Protein AF-A0A1H3INR1-F1 (afdb_monomer)

Organism: NCBI:txid595670

Secondary structure (DSSP, 8-state):
---S--TTTTEEEPTTSS-EEES-TT--EEEEEE-SS-HHHHHHTS--HHHHHIIIIIIITTT---EEEEEE---TT--HHHHHHHHHHHHHHHHHHHHHHHHHHHHTPPP------

Mean predicted aligned error: 7.98 Å

Foldseek 3Di:
DDDCQDCVRQWDDDPPDPDIGAPCAPAEEEAEDEALAPPVCCCPVVVVVVVCCCVPVPQVSNHHPHYHYHYHDNPVPDDPVSVVVVVVVVVVVVVVVVVVVVVSCVVPPPDPPPPDD

InterPro domains:
  IPR003680 Flavodoxin-like fold [PF02525] (8-89)
  IPR029039 Flavoprotein-like superfamily [G3DSA:3.40.50.360] (3-104)
  IPR029039 Flavoprotein-like superfamily [SSF52218] (5-97)

Radius of gyration: 18.92 Å; Cα contacts (8 Å, |Δi|>4): 122; chains: 1; bounding box: 36×54×53 Å

Structure (mmCIF, N/CA/C/O backbone):
data_AF-A0A1H3INR1-F1
#
_entry.id   AF-A0A1H3INR1-F1
#
loop_
_atom_site.group_PDB
_atom_site.id
_atom_site.type_symbol
_atom_site.label_atom_id
_atom_site.label_alt_id
_atom_site.label_comp_id
_atom_site.label_asym_id
_atom_site.label_entity_id
_atom_site.label_seq_id
_atom_site.pdbx_PDB_ins_code
_atom_site.Cartn_x
_atom_site.Cartn_y
_atom_site.Cartn_z
_atom_site.occupancy
_atom_site.B_iso_or_equiv
_atom_site.auth_seq_id
_atom_site.auth_comp_id
_atom_site.auth_asym_id
_atom_site.auth_atom_id
_atom_site.pdbx_PDB_model_num
ATOM 1 N N . MET A 1 1 ? 15.022 -18.581 -0.416 1.00 33.94 1 MET A N 1
ATOM 2 C CA . MET A 1 1 ? 14.463 -17.220 -0.255 1.00 33.94 1 MET A CA 1
ATOM 3 C C . MET A 1 1 ? 14.199 -16.669 -1.652 1.00 33.94 1 MET A C 1
ATOM 5 O O . MET A 1 1 ? 15.157 -16.495 -2.387 1.00 33.94 1 MET A O 1
ATOM 9 N N . ILE A 1 2 ? 12.940 -16.499 -2.071 1.00 37.97 2 ILE A N 1
ATOM 10 C CA . ILE A 1 2 ? 12.613 -15.995 -3.419 1.00 37.97 2 ILE A CA 1
ATOM 11 C C . ILE A 1 2 ? 12.225 -14.521 -3.284 1.00 37.97 2 ILE A C 1
ATOM 13 O O . ILE A 1 2 ? 11.157 -14.206 -2.764 1.00 37.97 2 ILE A O 1
ATOM 17 N N . ALA A 1 3 ? 13.107 -13.617 -3.711 1.00 49.59 3 ALA A N 1
ATOM 18 C CA . ALA A 1 3 ? 12.812 -12.190 -3.788 1.00 49.59 3 ALA A CA 1
ATOM 19 C C . ALA A 1 3 ? 12.046 -11.905 -5.089 1.00 49.59 3 ALA A C 1
ATOM 21 O O . ALA A 1 3 ? 12.566 -12.095 -6.183 1.00 49.59 3 ALA A O 1
ATOM 22 N N . TYR A 1 4 ? 10.791 -11.470 -4.976 1.00 64.50 4 TYR A N 1
ATOM 23 C CA . TYR A 1 4 ? 9.886 -11.310 -6.123 1.00 64.50 4 TYR A CA 1
ATOM 24 C C . TYR A 1 4 ? 10.234 -10.101 -7.023 1.00 64.50 4 TYR A C 1
ATOM 26 O O . TYR A 1 4 ? 9.872 -10.087 -8.197 1.00 64.50 4 TYR A O 1
ATOM 34 N N . PHE A 1 5 ? 10.972 -9.112 -6.501 1.00 69.25 5 PHE A N 1
ATOM 35 C CA . PHE A 1 5 ? 11.318 -7.850 -7.175 1.00 69.25 5 PHE A CA 1
ATOM 36 C C . PHE A 1 5 ? 12.760 -7.818 -7.707 1.00 69.25 5 PHE A C 1
ATOM 38 O O . PHE A 1 5 ? 13.539 -6.942 -7.338 1.00 69.25 5 PHE A O 1
ATOM 45 N N . LEU A 1 6 ? 13.136 -8.776 -8.555 1.00 78.81 6 LEU A N 1
ATOM 46 C CA . LEU A 1 6 ? 14.461 -8.797 -9.183 1.00 78.81 6 LEU A CA 1
ATOM 47 C C . LEU A 1 6 ? 14.429 -8.174 -10.598 1.00 78.81 6 LEU A C 1
ATOM 49 O O . LEU A 1 6 ? 13.396 -8.272 -11.269 1.00 78.81 6 LEU A O 1
ATOM 53 N N . PRO A 1 7 ? 15.547 -7.592 -11.091 1.00 66.62 7 PRO A N 1
ATOM 54 C CA . PRO A 1 7 ? 15.669 -6.962 -12.422 1.00 66.62 7 PRO A CA 1
ATOM 55 C C . PRO A 1 7 ? 15.545 -7.904 -13.633 1.00 66.62 7 PRO A C 1
ATOM 57 O O . PRO A 1 7 ? 15.828 -7.511 -14.760 1.00 66.62 7 PRO A O 1
ATOM 60 N N . SER A 1 8 ? 15.183 -9.165 -13.416 1.00 68.94 8 SER A N 1
ATOM 61 C CA . SER A 1 8 ? 14.862 -10.131 -14.471 1.00 68.94 8 SER A CA 1
ATOM 62 C C . SER A 1 8 ? 13.448 -10.695 -14.333 1.00 68.94 8 SER A C 1
ATOM 64 O O . SER A 1 8 ? 12.862 -11.140 -15.316 1.00 68.94 8 SER A O 1
ATOM 66 N N . THR A 1 9 ? 12.870 -10.661 -13.127 1.00 77.25 9 THR A N 1
ATOM 67 C CA . THR A 1 9 ? 11.544 -11.224 -12.836 1.00 77.25 9 THR A CA 1
ATOM 68 C C . THR A 1 9 ? 10.454 -10.161 -12.787 1.00 77.25 9 THR A C 1
ATOM 70 O O . THR A 1 9 ? 9.323 -10.425 -13.188 1.00 77.25 9 THR A O 1
ATOM 73 N N . ALA A 1 10 ? 10.764 -8.962 -12.288 1.00 77.69 10 ALA A N 1
ATOM 74 C CA . ALA A 1 10 ? 9.778 -7.911 -12.043 1.00 77.69 10 ALA A CA 1
ATOM 75 C C . ALA A 1 10 ? 9.852 -6.762 -13.050 1.00 77.69 10 ALA A C 1
ATOM 77 O O . ALA A 1 10 ? 8.819 -6.192 -13.405 1.00 77.69 10 ALA A O 1
ATOM 78 N N . PHE A 1 11 ? 11.043 -6.441 -13.544 1.00 80.56 11 PHE A N 1
ATOM 79 C CA . PHE A 1 11 ? 11.263 -5.439 -14.584 1.00 80.56 11 PHE A CA 1
ATOM 80 C C . PHE A 1 11 ? 12.555 -5.745 -15.341 1.00 80.56 11 PHE A C 1
ATOM 82 O O . PHE A 1 11 ? 13.388 -6.447 -14.798 1.00 80.56 11 PHE A O 1
ATOM 89 N N . SER A 1 12 ? 12.728 -5.208 -16.543 1.00 83.62 12 SER A N 1
ATOM 90 C CA . SER A 1 12 ? 13.976 -5.202 -17.320 1.00 83.62 12 SER A CA 1
ATOM 91 C C . SER A 1 12 ? 14.175 -3.834 -17.976 1.00 83.62 12 SER A C 1
ATOM 93 O O . SER A 1 12 ? 13.268 -2.998 -17.969 1.00 83.62 12 SER A O 1
ATOM 95 N N . TYR A 1 13 ? 15.354 -3.586 -18.541 1.00 82.62 13 TYR A N 1
ATOM 96 C CA . TYR A 1 13 ? 15.621 -2.398 -19.353 1.00 82.62 13 TYR A CA 1
ATOM 97 C C . TYR A 1 13 ? 15.511 -2.747 -20.837 1.00 82.62 13 TYR A C 1
ATOM 99 O O . TYR A 1 13 ? 15.868 -3.852 -21.243 1.00 82.62 13 TYR A O 1
ATOM 107 N N . TYR A 1 14 ? 14.992 -1.823 -21.646 1.00 79.31 14 TYR A N 1
ATOM 108 C CA . TYR A 1 14 ? 15.042 -1.983 -23.100 1.00 79.31 14 TYR A CA 1
ATOM 109 C C . TYR A 1 14 ? 16.490 -1.834 -23.586 1.00 79.31 14 TYR A C 1
ATOM 111 O O . TYR A 1 14 ? 17.216 -0.964 -23.106 1.00 79.31 14 TYR A O 1
ATOM 119 N N . GLU A 1 15 ? 16.904 -2.656 -24.553 1.00 76.88 15 GLU A N 1
ATOM 120 C CA . GLU A 1 15 ? 18.233 -2.529 -25.158 1.00 76.88 15 GLU A CA 1
ATOM 121 C C . GLU A 1 15 ? 18.426 -1.115 -25.725 1.00 76.88 15 GLU A C 1
ATOM 123 O O . GLU A 1 15 ? 17.539 -0.566 -26.384 1.00 76.88 15 GLU A O 1
ATOM 128 N N . ASN A 1 16 ? 19.578 -0.510 -25.422 1.00 74.81 16 ASN A N 1
ATOM 129 C CA . ASN A 1 16 ? 19.956 0.843 -25.844 1.00 74.81 16 ASN A CA 1
ATOM 130 C C . ASN A 1 16 ? 18.993 1.962 -25.400 1.00 74.81 16 ASN A C 1
ATOM 132 O O . ASN A 1 16 ? 18.917 3.013 -26.038 1.00 74.81 16 ASN A O 1
ATOM 136 N N . SER A 1 17 ? 18.249 1.775 -24.304 1.00 73.75 17 SER A N 1
ATOM 137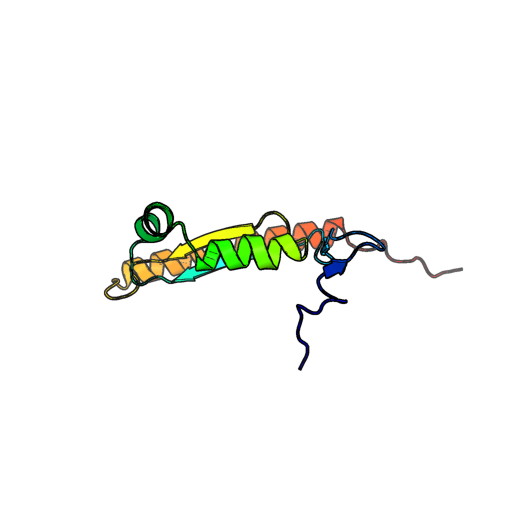 C CA . SER A 1 17 ? 17.353 2.808 -23.785 1.00 73.75 17 SER A CA 1
ATOM 138 C C . SER A 1 17 ? 17.231 2.780 -22.261 1.00 73.75 17 SER A C 1
ATOM 140 O O . SER A 1 17 ? 17.067 1.728 -21.655 1.00 73.75 17 SER A O 1
ATOM 142 N N . ASN A 1 18 ? 17.156 3.958 -21.633 1.00 76.31 18 ASN A N 1
ATOM 143 C CA . ASN A 1 18 ? 16.852 4.104 -20.198 1.00 76.31 18 ASN A CA 1
ATOM 144 C C . ASN A 1 18 ? 15.378 3.802 -19.857 1.00 76.31 18 ASN A C 1
ATOM 146 O O . ASN A 1 18 ? 14.909 4.084 -18.753 1.00 76.31 18 ASN A O 1
ATOM 150 N N . ARG A 1 19 ? 14.602 3.279 -20.813 1.00 78.94 19 ARG A N 1
ATOM 151 C CA . ARG A 1 19 ? 13.200 2.918 -20.604 1.00 78.94 19 ARG A CA 1
ATOM 152 C C . ARG A 1 19 ? 13.121 1.583 -19.870 1.00 78.94 19 ARG A C 1
ATOM 154 O O . ARG A 1 19 ? 13.808 0.624 -20.214 1.00 78.94 19 ARG A O 1
ATOM 161 N N . ILE A 1 20 ? 12.225 1.518 -18.891 1.00 81.38 20 ILE A N 1
ATOM 162 C CA . ILE A 1 20 ? 11.959 0.314 -18.102 1.00 81.38 20 ILE A CA 1
ATOM 163 C C . ILE A 1 20 ? 10.782 -0.461 -18.699 1.00 81.38 20 ILE A C 1
ATOM 165 O O . ILE A 1 20 ? 9.767 0.118 -19.097 1.00 81.38 20 ILE A O 1
ATOM 169 N N . LYS A 1 21 ? 10.909 -1.786 -18.728 1.00 84.62 21 LYS A N 1
ATOM 170 C CA . LYS A 1 21 ? 9.874 -2.750 -19.094 1.00 84.62 21 LYS A CA 1
ATOM 171 C C . LYS A 1 21 ? 9.453 -3.538 -17.856 1.00 84.62 21 LYS A C 1
ATOM 173 O O . LYS A 1 21 ? 10.158 -4.436 -17.415 1.00 84.62 21 LYS A O 1
ATOM 178 N N . GLY A 1 22 ? 8.286 -3.227 -17.303 1.00 86.50 22 GLY A N 1
ATOM 179 C CA . GLY A 1 22 ? 7.701 -4.014 -16.219 1.00 86.50 22 GLY A CA 1
ATOM 180 C C . GLY A 1 22 ? 7.217 -5.389 -16.693 1.00 86.50 22 GLY A C 1
ATOM 181 O O . GLY A 1 22 ? 6.590 -5.490 -17.748 1.00 86.50 22 GLY A O 1
ATOM 182 N N . HIS A 1 23 ? 7.473 -6.440 -15.915 1.00 86.50 23 HIS A N 1
ATOM 183 C CA . HIS A 1 23 ? 7.040 -7.815 -16.205 1.00 86.50 23 HIS A CA 1
ATOM 184 C C . HIS A 1 23 ? 5.763 -8.219 -15.459 1.00 86.50 23 HIS A C 1
ATOM 186 O O . HIS A 1 23 ? 5.114 -9.198 -15.819 1.00 86.50 23 HIS A O 1
ATOM 192 N N . LEU A 1 24 ? 5.329 -7.435 -14.469 1.00 84.75 24 LEU A N 1
ATOM 193 C CA . LEU A 1 24 ? 4.087 -7.653 -13.721 1.00 84.75 24 LEU A CA 1
ATOM 194 C C . LEU A 1 24 ? 2.858 -7.071 -14.441 1.00 84.75 24 LEU A C 1
ATOM 196 O O . LEU A 1 24 ? 1.910 -6.599 -13.807 1.00 84.75 24 LEU A O 1
ATOM 200 N N . VAL A 1 25 ? 2.867 -7.117 -15.775 1.00 82.06 25 VAL A N 1
ATOM 201 C CA . VAL A 1 25 ? 1.767 -6.647 -16.621 1.00 82.06 25 VAL A CA 1
ATOM 202 C C . VAL A 1 25 ? 0.495 -7.457 -16.359 1.00 82.06 25 VAL A C 1
ATOM 204 O O . VAL A 1 25 ? 0.543 -8.640 -16.030 1.00 82.06 25 VAL A O 1
ATOM 207 N N . ASN A 1 26 ? -0.658 -6.795 -16.466 1.00 83.00 26 ASN A N 1
ATOM 208 C CA . ASN A 1 26 ? -1.994 -7.342 -16.181 1.00 83.00 26 ASN A CA 1
ATOM 209 C C . ASN A 1 26 ? -2.266 -7.725 -14.717 1.00 83.00 26 ASN A C 1
ATOM 211 O O . ASN A 1 26 ? -3.341 -8.239 -14.414 1.00 83.00 26 ASN A O 1
ATOM 215 N N . LYS A 1 27 ? -1.350 -7.423 -13.791 1.00 85.62 27 LYS A N 1
ATOM 216 C CA . LYS A 1 27 ? -1.603 -7.570 -12.355 1.00 85.62 27 LYS A CA 1
ATOM 217 C C . LYS A 1 27 ? -2.195 -6.288 -11.776 1.00 85.62 27 LYS A C 1
ATOM 219 O O . LYS A 1 27 ? -1.869 -5.182 -12.214 1.00 85.62 27 LYS A O 1
ATOM 224 N N . THR A 1 28 ? -3.040 -6.458 -10.764 1.00 90.50 28 THR A N 1
ATOM 225 C CA . THR A 1 28 ? -3.607 -5.384 -9.938 1.00 90.50 28 THR A CA 1
ATOM 226 C C . THR A 1 28 ? -3.097 -5.498 -8.510 1.00 90.50 28 THR A C 1
ATOM 228 O O . THR A 1 28 ? -2.770 -6.598 -8.069 1.00 90.50 28 THR A O 1
ATOM 231 N N . ALA A 1 29 ? -3.075 -4.394 -7.764 1.00 92.00 29 ALA A N 1
ATOM 232 C CA . ALA A 1 29 ? -2.693 -4.418 -6.354 1.00 92.00 29 ALA A CA 1
ATOM 233 C C . ALA A 1 29 ? -3.590 -3.522 -5.499 1.00 92.00 29 ALA A C 1
ATOM 235 O O . ALA A 1 29 ? -4.203 -2.566 -5.987 1.00 92.00 29 ALA A O 1
ATOM 236 N N . ARG A 1 30 ? -3.618 -3.804 -4.197 1.00 94.38 30 ARG A N 1
ATOM 237 C CA . ARG A 1 30 ? -4.176 -2.912 -3.187 1.00 94.38 30 ARG A CA 1
ATOM 238 C C . ARG A 1 30 ? -3.155 -2.692 -2.081 1.00 94.38 30 ARG A C 1
ATOM 240 O O . ARG A 1 30 ? -2.598 -3.648 -1.560 1.00 94.38 30 ARG A O 1
ATOM 247 N N . ILE A 1 31 ? -2.944 -1.431 -1.728 1.00 93.69 31 ILE A N 1
ATOM 248 C CA . ILE A 1 31 ? -2.121 -1.027 -0.591 1.00 93.69 31 ILE A CA 1
ATOM 249 C C . ILE A 1 31 ? -3.069 -0.640 0.542 1.00 93.69 31 ILE A C 1
ATOM 251 O O . ILE A 1 31 ? -3.930 0.223 0.357 1.00 93.69 31 ILE A O 1
ATOM 255 N N . ILE A 1 32 ? -2.926 -1.291 1.693 1.00 92.88 32 ILE A N 1
ATOM 256 C CA . ILE A 1 32 ? -3.647 -0.961 2.924 1.00 92.88 32 ILE A CA 1
ATOM 257 C C . ILE A 1 32 ? -2.605 -0.443 3.907 1.00 92.88 32 ILE A C 1
ATOM 259 O O . ILE A 1 32 ? -1.672 -1.167 4.248 1.00 92.88 32 ILE A O 1
ATOM 263 N N . THR A 1 33 ? -2.765 0.800 4.349 1.00 91.62 33 THR A N 1
ATOM 264 C CA . THR A 1 33 ? -1.814 1.452 5.252 1.00 91.62 33 THR A CA 1
ATOM 265 C C . THR A 1 33 ? -2.526 1.849 6.535 1.00 91.62 33 THR A C 1
ATOM 267 O O . THR A 1 33 ? -3.501 2.604 6.506 1.00 91.62 33 THR A O 1
ATOM 270 N N . THR A 1 34 ? -2.024 1.356 7.663 1.00 91.12 34 THR A N 1
ATOM 271 C CA . THR A 1 34 ? -2.433 1.787 9.002 1.00 91.12 34 THR A CA 1
ATOM 272 C C . THR A 1 34 ? -1.607 2.989 9.442 1.00 91.12 34 THR A C 1
ATOM 274 O O . THR A 1 34 ? -0.392 3.013 9.262 1.00 91.12 34 THR A O 1
ATOM 277 N N . LEU A 1 35 ? -2.268 3.989 10.010 1.00 90.56 35 LEU A N 1
ATOM 278 C CA . LEU A 1 35 ? -1.699 5.281 10.363 1.00 90.56 35 LEU A CA 1
ATOM 279 C C . LEU A 1 35 ? -2.162 5.682 11.769 1.00 90.56 35 LEU A C 1
ATOM 281 O O . LEU A 1 35 ? -3.335 5.536 12.124 1.00 90.56 35 LEU A O 1
ATOM 285 N N . ASP A 1 36 ? -1.262 6.280 12.543 1.00 88.12 36 ASP A N 1
ATOM 286 C CA . ASP A 1 36 ? -1.609 6.896 13.833 1.00 88.12 36 ASP A CA 1
ATOM 287 C C . ASP A 1 36 ? -2.304 8.252 13.669 1.00 88.12 36 ASP A C 1
ATOM 289 O O . ASP A 1 36 ? -2.988 8.725 14.572 1.00 88.12 36 ASP A O 1
ATOM 293 N N . GLN A 1 37 ? -2.192 8.856 12.491 1.00 86.19 37 GLN A N 1
ATOM 294 C CA . GLN A 1 37 ? -2.845 10.105 12.108 1.00 86.19 37 GLN A CA 1
ATOM 295 C C . GLN A 1 37 ? -4.075 9.839 11.221 1.00 86.19 37 GLN A C 1
ATOM 297 O O . GLN A 1 37 ? -4.152 8.792 10.570 1.00 86.19 37 GLN A O 1
ATOM 302 N N . PRO A 1 38 ? -5.048 10.766 11.147 1.00 86.56 38 PRO A N 1
ATOM 303 C CA . PRO A 1 38 ? -6.161 10.651 10.210 1.00 86.56 38 PRO A CA 1
ATOM 304 C C . PRO A 1 38 ? -5.674 10.520 8.759 1.00 86.56 38 PRO A C 1
ATOM 306 O O . PRO A 1 38 ? -4.823 11.285 8.304 1.00 86.56 38 PRO A O 1
ATOM 309 N N . GLY A 1 39 ? -6.247 9.580 8.002 1.00 85.75 39 GLY A N 1
ATOM 310 C CA . GLY A 1 39 ? -5.796 9.284 6.634 1.00 85.75 39 GLY A CA 1
ATOM 311 C C . GLY A 1 39 ? -5.922 10.458 5.655 1.00 85.75 39 GLY A C 1
ATOM 312 O O . GLY A 1 39 ? -5.112 10.582 4.740 1.00 85.75 39 GLY A O 1
ATOM 313 N N . TRP A 1 40 ? -6.892 11.354 5.861 1.00 85.56 40 TRP A N 1
ATOM 314 C CA . TRP A 1 40 ? -7.029 12.566 5.048 1.00 85.56 40 TRP A CA 1
ATOM 315 C C . TRP A 1 40 ? -5.855 13.531 5.266 1.00 85.56 40 TRP A C 1
ATOM 317 O O . TRP A 1 40 ? -5.357 14.099 4.300 1.00 85.56 40 TRP A O 1
ATOM 327 N N . PHE A 1 41 ? -5.372 13.670 6.505 1.00 88.69 41 PHE A N 1
ATOM 328 C CA . PHE A 1 41 ? -4.261 14.562 6.833 1.00 88.69 41 PHE A CA 1
ATOM 329 C C . PHE A 1 41 ? -2.963 14.033 6.222 1.00 88.69 41 PHE A C 1
ATOM 331 O O . PHE A 1 41 ? -2.274 14.749 5.502 1.00 88.69 41 PHE A O 1
ATOM 338 N N . TYR A 1 42 ? -2.708 12.732 6.376 1.00 88.69 42 TYR A N 1
ATOM 339 C CA . TYR A 1 42 ? -1.592 12.054 5.715 1.00 88.69 42 TYR A CA 1
ATOM 340 C C . TYR A 1 42 ? -1.611 12.215 4.183 1.00 88.69 42 TYR A C 1
ATOM 342 O O . TYR A 1 42 ? -0.570 12.433 3.560 1.00 88.69 42 TYR A O 1
ATOM 350 N N . LYS A 1 43 ? -2.798 12.145 3.570 1.00 87.56 43 LYS A N 1
ATOM 351 C CA . LYS A 1 43 ? -2.958 12.276 2.120 1.00 87.56 43 LYS A CA 1
ATOM 352 C C . LYS A 1 43 ? -2.712 13.698 1.616 1.00 87.56 43 LYS A C 1
ATOM 354 O O . LYS A 1 43 ? -2.006 13.860 0.627 1.00 87.56 43 LYS A O 1
ATOM 359 N N . TRP A 1 44 ? -3.297 14.706 2.259 1.00 88.50 44 TRP A N 1
ATOM 360 C CA . TRP A 1 44 ? -3.271 16.083 1.753 1.00 88.50 44 TRP A CA 1
ATOM 361 C C . TRP A 1 44 ? -2.072 16.888 2.245 1.00 88.50 44 TRP A C 1
ATOM 363 O O . TRP A 1 44 ? -1.505 17.646 1.469 1.00 88.50 44 TRP A O 1
ATOM 373 N N . TYR A 1 45 ? -1.665 16.711 3.503 1.00 89.69 45 TYR A N 1
ATOM 374 C CA . TYR A 1 45 ? -0.571 17.482 4.090 1.00 89.69 45 TYR A CA 1
ATOM 375 C C . TYR A 1 45 ? 0.792 16.879 3.745 1.00 89.69 45 TYR A C 1
ATOM 377 O O . TYR A 1 45 ? 1.677 17.561 3.241 1.00 89.69 45 TYR A O 1
ATOM 385 N N . PHE A 1 46 ? 0.949 15.569 3.951 1.00 86.94 46 PHE A N 1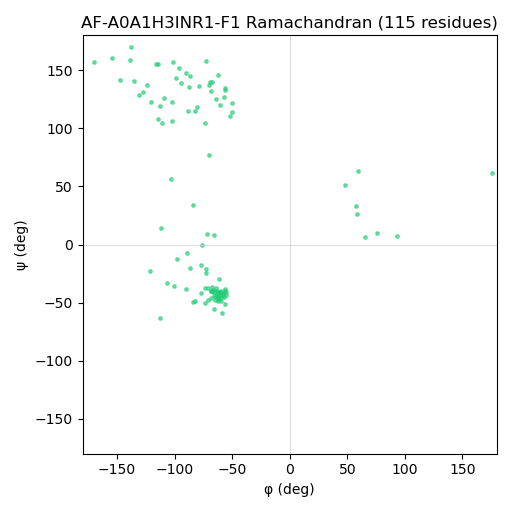
ATOM 386 C CA . PHE A 1 46 ? 2.217 14.888 3.677 1.00 86.94 46 PHE A CA 1
ATOM 387 C C . PHE A 1 46 ? 2.340 14.369 2.245 1.00 86.94 46 PHE A C 1
ATOM 389 O O . PHE A 1 46 ? 3.411 13.917 1.854 1.00 86.94 46 PHE A O 1
ATOM 396 N N . THR A 1 47 ? 1.277 14.440 1.440 1.00 88.81 47 THR A N 1
ATOM 397 C CA . THR A 1 47 ? 1.263 13.873 0.080 1.00 88.81 47 THR A CA 1
ATOM 398 C C . THR A 1 47 ? 1.565 12.368 0.077 1.00 88.81 47 THR A C 1
ATOM 400 O O . THR A 1 47 ? 2.156 11.839 -0.864 1.00 88.81 47 THR A O 1
ATOM 403 N N . GLU A 1 48 ? 1.138 11.659 1.130 1.00 89.81 48 GLU A N 1
ATOM 404 C CA . GLU A 1 48 ? 1.162 10.193 1.213 1.00 89.81 48 GLU A CA 1
ATOM 405 C C . GLU A 1 48 ? 2.503 9.533 0.794 1.00 89.81 48 GLU A C 1
ATOM 407 O O . GLU A 1 48 ? 2.502 8.620 -0.035 1.00 89.81 48 GLU A O 1
ATOM 412 N N . PRO A 1 49 ? 3.667 9.952 1.333 1.00 89.00 49 PRO A N 1
ATOM 413 C CA . PRO A 1 49 ? 4.971 9.709 0.713 1.00 89.00 49 PRO A CA 1
ATOM 414 C C . PRO A 1 49 ? 5.312 8.221 0.608 1.00 89.00 49 PRO A C 1
ATOM 416 O O . PRO A 1 49 ? 5.729 7.760 -0.453 1.00 89.00 49 PRO A O 1
ATOM 419 N N . SER A 1 50 ? 5.059 7.439 1.663 1.00 89.12 50 SER A N 1
ATOM 420 C CA . SER A 1 50 ? 5.341 5.999 1.650 1.00 89.12 50 SER A CA 1
ATOM 421 C C . SER A 1 50 ? 4.425 5.237 0.690 1.00 89.12 50 SER A C 1
ATOM 423 O O . SER A 1 50 ? 4.880 4.366 -0.052 1.00 89.12 50 SER A O 1
ATOM 425 N N . THR A 1 51 ? 3.141 5.596 0.634 1.00 91.00 51 THR A N 1
ATOM 426 C CA . THR A 1 51 ? 2.191 4.927 -0.269 1.00 91.00 51 THR A CA 1
ATOM 427 C C . THR A 1 51 ? 2.425 5.338 -1.721 1.00 91.00 51 THR A C 1
ATOM 429 O O . THR A 1 51 ? 2.353 4.503 -2.625 1.00 91.00 51 THR A O 1
ATOM 432 N N . ARG A 1 52 ? 2.773 6.607 -1.958 1.00 91.50 52 ARG A N 1
ATOM 433 C CA . ARG A 1 52 ? 3.120 7.136 -3.277 1.00 91.50 52 ARG A CA 1
ATOM 434 C C . ARG A 1 52 ? 4.403 6.517 -3.809 1.00 91.50 52 ARG A C 1
ATOM 436 O O . ARG A 1 52 ? 4.415 6.137 -4.976 1.00 91.50 52 ARG A O 1
ATOM 443 N N . GLN A 1 53 ? 5.432 6.371 -2.976 1.00 92.38 53 GLN A N 1
ATOM 444 C CA . GLN A 1 53 ? 6.672 5.688 -3.337 1.00 92.38 53 GLN A CA 1
ATOM 445 C C . GLN A 1 53 ? 6.374 4.245 -3.754 1.00 92.38 53 GLN A C 1
ATOM 447 O O . GLN A 1 53 ? 6.552 3.897 -4.917 1.00 92.38 53 GLN A O 1
ATOM 452 N N . LEU A 1 54 ? 5.778 3.437 -2.873 1.00 92.31 54 LEU A N 1
ATOM 453 C CA . LEU A 1 54 ? 5.472 2.038 -3.187 1.00 92.31 54 LEU A CA 1
ATOM 454 C C . LEU A 1 54 ? 4.614 1.893 -4.456 1.00 92.31 54 LEU A C 1
ATOM 456 O O . LEU A 1 54 ? 4.864 1.029 -5.298 1.00 92.31 54 LEU A O 1
ATOM 460 N N . LYS A 1 55 ? 3.619 2.766 -4.635 1.00 92.06 55 LYS A N 1
ATOM 461 C CA . LYS A 1 55 ? 2.766 2.767 -5.825 1.00 92.06 55 LYS A CA 1
ATOM 462 C C . LYS A 1 55 ? 3.545 3.125 -7.092 1.00 92.06 55 LYS A C 1
ATOM 464 O O . LYS A 1 55 ? 3.507 2.361 -8.051 1.00 92.06 55 LYS A O 1
ATOM 469 N N . LYS A 1 56 ? 4.220 4.277 -7.112 1.00 89.94 56 LYS A N 1
ATOM 470 C CA . LYS A 1 56 ? 4.820 4.864 -8.321 1.00 89.94 56 LYS A CA 1
ATOM 471 C C . LYS A 1 56 ? 6.183 4.271 -8.646 1.00 89.94 56 LYS A C 1
ATOM 473 O O . LYS A 1 56 ? 6.426 3.901 -9.789 1.00 89.94 56 LYS A O 1
ATOM 478 N N . THR A 1 57 ? 7.065 4.184 -7.657 1.00 88.44 57 THR A N 1
ATOM 479 C CA . THR A 1 57 ? 8.465 3.802 -7.875 1.00 88.44 57 THR A CA 1
ATOM 480 C C . THR A 1 57 ? 8.674 2.297 -7.858 1.00 88.44 57 THR A C 1
ATOM 482 O O . THR A 1 57 ? 9.672 1.834 -8.391 1.00 88.44 57 THR A O 1
ATOM 485 N N . THR A 1 58 ? 7.752 1.526 -7.273 1.00 89.81 58 THR A N 1
ATOM 486 C CA . THR A 1 58 ? 7.899 0.067 -7.168 1.00 89.81 58 THR A CA 1
ATOM 487 C C . THR A 1 58 ? 6.868 -0.667 -8.020 1.00 89.81 58 THR A C 1
ATOM 489 O O . THR A 1 58 ? 7.230 -1.359 -8.968 1.00 89.81 58 THR A O 1
ATOM 492 N N . LEU A 1 59 ? 5.574 -0.521 -7.726 1.00 90.56 59 LEU A N 1
ATOM 493 C CA . LEU A 1 59 ? 4.534 -1.328 -8.375 1.00 90.56 59 LEU A CA 1
ATOM 494 C C . LEU A 1 59 ? 4.281 -0.913 -9.830 1.00 90.56 59 LEU A C 1
ATOM 496 O O . LEU A 1 59 ? 4.299 -1.768 -10.716 1.00 90.56 59 LEU A O 1
ATOM 500 N N . GLU A 1 60 ? 4.076 0.383 -10.090 1.00 90.31 60 GLU A N 1
ATOM 501 C CA . GLU A 1 60 ? 3.902 0.895 -11.458 1.00 90.31 60 GLU A CA 1
ATOM 502 C C . GLU A 1 60 ? 5.172 0.687 -12.293 1.00 90.31 60 GLU A C 1
ATOM 504 O O . GLU A 1 60 ? 5.079 0.294 -13.455 1.00 90.31 60 GLU A O 1
ATOM 509 N N . PHE A 1 61 ? 6.348 0.853 -11.681 1.00 88.12 61 PHE A N 1
ATOM 510 C CA . PHE A 1 61 ? 7.644 0.563 -12.299 1.00 88.12 61 PHE A CA 1
ATOM 511 C C . PHE A 1 61 ? 7.759 -0.897 -12.765 1.00 88.12 61 PHE A C 1
ATOM 513 O O . PHE A 1 61 ? 8.182 -1.166 -13.887 1.00 88.12 61 PHE A O 1
ATOM 520 N N . CYS A 1 62 ? 7.290 -1.848 -11.952 1.00 89.06 62 CYS A N 1
ATOM 521 C CA . CYS A 1 62 ? 7.244 -3.263 -12.326 1.00 89.06 62 CYS A CA 1
ATOM 522 C C . CYS A 1 62 ? 6.098 -3.608 -13.299 1.00 89.06 62 CYS A C 1
ATOM 524 O O . CYS A 1 62 ? 5.969 -4.760 -13.706 1.00 89.06 62 CYS A O 1
ATOM 526 N N . GLY A 1 63 ? 5.267 -2.644 -13.709 1.00 87.62 63 GLY A N 1
ATOM 527 C CA . GLY A 1 63 ? 4.204 -2.834 -14.704 1.00 87.62 63 GLY A CA 1
ATOM 528 C C . GLY A 1 63 ? 2.823 -3.186 -14.139 1.00 87.62 63 GLY A C 1
ATOM 529 O O . GLY A 1 63 ? 1.906 -3.456 -14.920 1.00 87.62 63 GLY A O 1
ATOM 530 N N . VAL A 1 64 ? 2.641 -3.154 -12.813 1.00 90.81 64 VAL A N 1
ATOM 531 C CA . VAL A 1 64 ? 1.334 -3.358 -12.164 1.00 90.81 64 VAL A CA 1
ATOM 532 C C . VAL A 1 64 ? 0.420 -2.174 -12.481 1.00 90.81 64 VAL A C 1
ATOM 534 O O . VAL A 1 64 ? 0.803 -1.015 -12.325 1.00 90.81 64 VAL A O 1
ATOM 537 N N . LYS A 1 65 ? -0.820 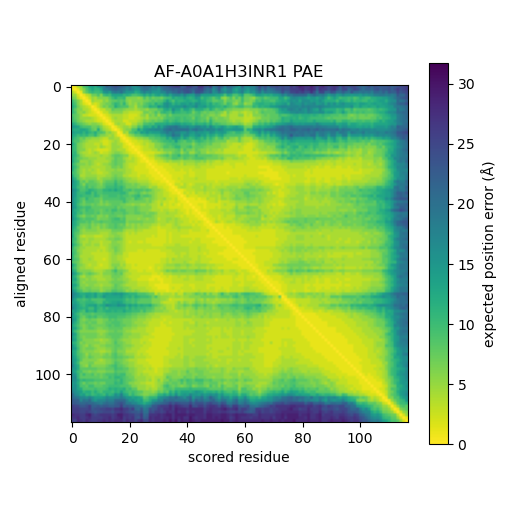-2.452 -12.894 1.00 84.81 65 LYS A N 1
ATOM 538 C CA . LYS A 1 65 ? -1.815 -1.423 -13.243 1.00 84.81 65 LYS A CA 1
ATOM 539 C C . LYS A 1 65 ? -3.014 -1.488 -12.293 1.00 84.81 65 LYS A C 1
ATOM 541 O O . LYS A 1 65 ? -3.305 -2.527 -11.718 1.00 84.81 65 LYS A O 1
ATOM 546 N N . LYS A 1 66 ? -3.740 -0.373 -12.134 1.00 89.00 66 LYS A N 1
ATOM 547 C CA . LYS A 1 66 ? -4.926 -0.249 -11.251 1.00 89.00 66 LYS A CA 1
ATOM 548 C C . LYS A 1 66 ? -4.625 -0.561 -9.772 1.00 89.00 66 LYS A C 1
ATOM 550 O O . LYS A 1 66 ? -5.180 -1.489 -9.188 1.00 89.00 66 LYS A O 1
ATOM 555 N N . ILE A 1 67 ? -3.758 0.247 -9.159 1.00 92.50 67 ILE A N 1
ATOM 556 C CA . ILE A 1 67 ? -3.394 0.117 -7.741 1.00 92.50 67 ILE A CA 1
ATOM 557 C C . ILE A 1 67 ? -4.364 0.925 -6.871 1.00 92.50 67 ILE A C 1
ATOM 559 O O . ILE A 1 67 ? -4.403 2.158 -6.958 1.00 92.50 67 ILE A O 1
ATOM 563 N N . LYS A 1 68 ? -5.136 0.228 -6.032 1.00 93.00 68 LYS A N 1
ATOM 564 C CA . LYS A 1 68 ? -6.057 0.829 -5.055 1.00 93.00 68 LYS A CA 1
ATOM 565 C C . LYS A 1 68 ? -5.319 1.128 -3.750 1.00 93.00 68 LYS A C 1
ATOM 567 O O . LYS A 1 68 ? -4.449 0.361 -3.352 1.00 93.00 68 LYS A O 1
ATOM 572 N N . THR A 1 69 ? -5.680 2.209 -3.070 1.00 91.94 69 THR A N 1
ATOM 573 C CA . THR A 1 69 ? -5.099 2.576 -1.772 1.00 91.94 69 THR A CA 1
ATOM 574 C C . THR A 1 69 ? -6.202 2.729 -0.734 1.00 91.94 69 THR A C 1
ATOM 576 O O . THR A 1 69 ? -7.265 3.279 -1.025 1.00 91.94 69 THR A O 1
ATOM 579 N N . VAL A 1 70 ? -5.967 2.206 0.467 1.00 92.38 70 VAL A N 1
ATOM 580 C CA . VAL A 1 70 ? -6.868 2.333 1.614 1.00 92.38 70 VAL A CA 1
ATOM 581 C C . VAL A 1 70 ? -6.062 2.791 2.819 1.00 92.38 70 VAL A C 1
ATOM 583 O O . VAL A 1 70 ? -5.047 2.188 3.160 1.00 92.38 70 VAL A O 1
ATOM 586 N N . TYR A 1 71 ? -6.541 3.848 3.467 1.00 91.50 71 TYR A N 1
ATOM 587 C CA . TYR A 1 71 ? -5.924 4.419 4.658 1.00 91.50 71 TYR A CA 1
ATOM 588 C C . TYR A 1 71 ? -6.787 4.135 5.879 1.00 91.50 71 TYR A C 1
ATOM 590 O O . TYR A 1 71 ? -7.974 4.462 5.892 1.00 91.50 71 TYR A O 1
ATOM 598 N N . ILE A 1 72 ? -6.178 3.550 6.904 1.00 91.56 72 ILE A N 1
ATOM 599 C CA . ILE A 1 72 ? -6.812 3.250 8.185 1.00 91.56 72 ILE A CA 1
ATOM 600 C C . ILE A 1 72 ? -6.128 4.113 9.240 1.00 91.56 72 ILE A C 1
ATOM 602 O O . ILE A 1 72 ? -4.982 3.862 9.585 1.00 91.56 72 ILE A O 1
ATOM 606 N N . GLY A 1 73 ? -6.807 5.135 9.752 1.00 86.88 73 GLY A N 1
ATOM 607 C CA . GLY A 1 73 ? -6.274 5.984 10.820 1.00 86.88 73 GLY A CA 1
ATOM 608 C C . GLY A 1 73 ? -7.336 6.925 11.387 1.00 86.88 73 GLY A C 1
ATOM 609 O O . GLY A 1 73 ? -8.325 7.212 10.712 1.00 86.88 73 GLY A O 1
ATOM 610 N N . SER A 1 74 ? -7.210 7.437 12.613 1.00 89.94 74 SER A N 1
ATOM 611 C CA . SER A 1 74 ? -6.150 7.225 13.619 1.00 89.94 74 SER A CA 1
ATOM 612 C C . SER A 1 74 ? -6.346 5.905 14.381 1.00 89.94 74 SER A C 1
ATOM 614 O O . SER A 1 74 ? -7.386 5.707 15.013 1.00 89.94 74 SER A O 1
ATOM 616 N N . VAL A 1 75 ? -5.387 4.975 14.275 1.00 87.38 75 VAL A N 1
ATOM 617 C CA . VAL A 1 75 ? -5.491 3.636 14.892 1.00 87.38 75 VAL A CA 1
ATOM 618 C C . VAL A 1 75 ? -5.229 3.692 16.395 1.00 87.38 75 VAL A C 1
ATOM 620 O O . VAL A 1 75 ? -5.954 3.069 17.180 1.00 87.38 75 VAL A O 1
ATOM 623 N N . ARG A 1 76 ? -4.225 4.461 16.818 1.00 86.06 76 ARG A N 1
ATOM 624 C CA . ARG A 1 76 ? -3.916 4.672 18.232 1.00 86.06 76 ARG A CA 1
ATOM 625 C C . ARG A 1 76 ? -5.074 5.400 18.926 1.00 86.06 76 ARG A C 1
ATOM 627 O O . ARG A 1 76 ? -5.518 6.445 18.473 1.00 86.06 76 ARG A O 1
ATOM 634 N N . GLY A 1 77 ? -5.596 4.823 20.010 1.00 84.56 77 GLY A N 1
ATOM 635 C CA . GLY A 1 77 ? -6.766 5.366 20.720 1.00 84.56 77 GLY A CA 1
ATOM 636 C C . GLY A 1 77 ? -8.114 5.137 20.018 1.00 84.56 77 GLY A C 1
ATOM 637 O O . GLY A 1 77 ? -9.127 5.700 20.427 1.00 84.56 77 GLY A O 1
ATOM 638 N N . SER A 1 78 ? -8.160 4.316 18.963 1.00 88.19 78 SER A N 1
ATOM 639 C CA . SER A 1 78 ? -9.425 3.922 18.333 1.00 88.19 78 SER A CA 1
ATOM 640 C C . SER A 1 78 ? -10.279 3.044 19.253 1.00 88.19 78 SER A C 1
ATOM 642 O O . SER A 1 78 ? -9.761 2.147 19.921 1.00 88.19 78 SER A O 1
ATOM 644 N N . SER A 1 79 ? -11.594 3.279 19.241 1.00 92.19 79 SER A N 1
ATOM 645 C CA . SER A 1 79 ? -12.571 2.414 19.900 1.00 92.19 79 SER A CA 1
ATOM 646 C C . SER A 1 79 ? -12.747 1.095 19.148 1.00 92.19 79 SER A C 1
ATOM 648 O O . SER A 1 79 ? -12.502 1.011 17.941 1.00 92.19 79 SER A O 1
ATOM 650 N N . GLU A 1 80 ? -13.236 0.078 19.851 1.00 92.56 80 GLU A N 1
ATOM 651 C CA . GLU A 1 80 ? -13.544 -1.235 19.279 1.00 92.56 80 GLU A CA 1
ATOM 652 C C . GLU A 1 80 ? -14.512 -1.138 18.092 1.00 92.56 80 GLU A C 1
ATOM 654 O O . GLU A 1 80 ? -14.220 -1.656 17.018 1.00 92.56 80 GLU A O 1
ATOM 659 N N . LEU A 1 81 ? -15.563 -0.319 18.208 1.00 93.44 81 LEU A N 1
ATOM 660 C CA . LEU A 1 81 ? -16.510 -0.053 17.117 1.00 93.44 81 LEU A CA 1
ATOM 661 C C . LEU A 1 81 ? -15.837 0.4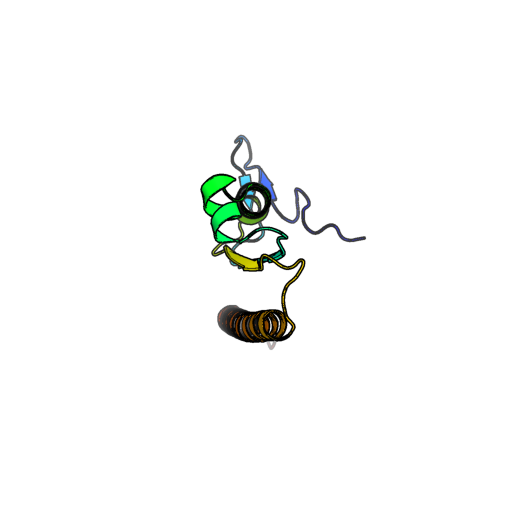80 15.838 1.00 93.44 81 LEU A C 1
ATOM 663 O O . LEU A 1 81 ? -16.218 0.113 14.723 1.00 93.44 81 LEU A O 1
ATOM 667 N N . LYS A 1 82 ? -14.821 1.349 15.964 1.00 91.12 82 LYS A N 1
ATOM 668 C CA . LYS A 1 82 ? -14.064 1.842 14.798 1.00 91.12 82 LYS A CA 1
ATOM 669 C C . LYS A 1 82 ? -13.226 0.727 14.177 1.00 91.12 82 LYS A C 1
ATOM 671 O O . LYS A 1 82 ? -13.173 0.627 12.952 1.00 91.12 82 LYS A O 1
ATOM 676 N N . ARG A 1 83 ? -12.612 -0.120 15.007 1.00 91.81 83 ARG A N 1
ATOM 677 C CA . ARG A 1 83 ? -11.819 -1.269 14.551 1.00 91.81 83 ARG A CA 1
ATOM 678 C C . ARG A 1 83 ? -12.684 -2.290 13.825 1.00 91.81 83 ARG A C 1
ATOM 680 O O . ARG A 1 83 ? -12.325 -2.685 12.721 1.00 91.81 83 ARG A O 1
ATOM 687 N N . GLU A 1 84 ? -13.852 -2.628 14.363 1.00 95.00 84 GLU A N 1
ATOM 688 C CA . GLU A 1 84 ? -14.818 -3.495 13.684 1.00 95.00 84 GLU A CA 1
ATOM 689 C C . GLU A 1 84 ? -15.250 -2.935 12.330 1.00 95.00 84 GLU A C 1
ATOM 691 O O . GLU A 1 84 ? -15.335 -3.671 11.347 1.00 95.00 84 GLU A O 1
ATOM 696 N N . LYS A 1 85 ? -15.502 -1.623 12.249 1.00 94.06 85 LYS A N 1
ATOM 697 C CA . LYS A 1 85 ? -15.847 -0.975 10.980 1.00 94.06 85 LYS A CA 1
ATOM 698 C C . LYS A 1 85 ? -14.727 -1.135 9.951 1.00 94.06 85 LYS A C 1
ATOM 700 O O . LYS A 1 85 ? -15.009 -1.440 8.793 1.00 94.06 85 LYS A O 1
ATOM 705 N N . TRP A 1 86 ? -13.469 -0.959 10.357 1.00 94.12 86 TRP A N 1
ATOM 706 C CA . TRP A 1 86 ? -12.325 -1.182 9.472 1.00 94.12 86 TRP A CA 1
ATOM 707 C C . TRP A 1 86 ? -12.175 -2.650 9.079 1.00 94.12 86 TRP A C 1
ATOM 709 O O . TRP A 1 86 ? -11.920 -2.921 7.910 1.00 94.12 86 TRP A O 1
ATOM 719 N N . LEU A 1 87 ? -12.397 -3.592 9.997 1.00 94.50 87 LEU A N 1
ATOM 720 C CA . LEU A 1 87 ? -12.377 -5.025 9.693 1.00 94.50 87 LEU A CA 1
ATOM 721 C C . LEU A 1 87 ? -13.448 -5.397 8.663 1.00 94.50 87 LEU A C 1
ATOM 723 O O . LEU A 1 87 ? -13.124 -6.019 7.655 1.00 94.50 87 LEU A O 1
ATOM 727 N N . ARG A 1 88 ? -14.690 -4.925 8.834 1.00 95.94 88 ARG A N 1
ATOM 728 C CA . ARG A 1 88 ? -15.758 -5.109 7.833 1.00 95.94 88 ARG A CA 1
ATOM 729 C C . ARG A 1 88 ? -15.391 -4.484 6.490 1.00 95.94 88 ARG A C 1
ATOM 731 O O . ARG A 1 88 ? -15.611 -5.078 5.438 1.00 95.94 88 ARG A O 1
ATOM 738 N N . GLN A 1 89 ? -14.784 -3.298 6.503 1.00 94.62 89 GLN A N 1
ATOM 739 C CA . GLN A 1 89 ? -14.290 -2.672 5.279 1.00 94.62 89 GLN A CA 1
ATOM 740 C C . GLN A 1 89 ? -13.202 -3.526 4.605 1.00 94.62 89 GLN A C 1
ATOM 742 O O . GLN A 1 89 ? -13.210 -3.646 3.378 1.00 94.62 89 GLN A O 1
ATOM 747 N N . MET A 1 90 ? -12.288 -4.127 5.377 1.00 95.19 90 MET A N 1
ATOM 748 C CA . MET A 1 90 ? -11.244 -5.015 4.857 1.00 95.19 90 MET A CA 1
ATOM 749 C C . MET A 1 90 ? -11.829 -6.310 4.295 1.00 95.19 90 MET A C 1
ATOM 751 O O . MET A 1 90 ? -11.376 -6.776 3.254 1.00 95.19 90 MET A O 1
ATOM 755 N N . GLU A 1 91 ? -12.879 -6.844 4.912 1.00 96.06 91 GLU A N 1
ATOM 756 C CA . GLU A 1 91 ? -13.601 -8.013 4.415 1.00 96.06 91 GLU A CA 1
ATOM 757 C C . GLU A 1 91 ? -14.248 -7.741 3.047 1.00 96.06 91 GLU A C 1
ATOM 759 O O . GLU A 1 91 ? -14.045 -8.495 2.094 1.00 96.06 91 GLU A O 1
ATOM 764 N N . VAL A 1 92 ? -14.966 -6.620 2.907 1.00 95.88 92 VAL A N 1
ATOM 765 C CA . VAL A 1 92 ? -15.555 -6.189 1.624 1.00 95.88 92 VAL A CA 1
ATOM 766 C C . VAL A 1 92 ? -14.466 -5.998 0.571 1.00 95.88 92 VAL A C 1
ATOM 768 O O . VAL A 1 92 ? -14.587 -6.440 -0.573 1.00 95.88 92 VAL A O 1
ATOM 771 N N . CYS A 1 93 ? -13.368 -5.366 0.976 1.00 94.19 93 CYS A N 1
ATOM 772 C CA . CYS A 1 93 ? -12.189 -5.189 0.151 1.00 94.19 93 CYS A CA 1
ATOM 773 C C . CYS A 1 93 ? -11.644 -6.538 -0.355 1.00 94.19 93 CYS A C 1
ATOM 775 O O . CYS A 1 93 ? -11.442 -6.691 -1.565 1.00 94.19 93 CYS A O 1
ATOM 777 N N . ALA A 1 94 ? -11.440 -7.508 0.533 1.00 93.88 94 ALA A N 1
ATOM 778 C CA . ALA A 1 94 ? -10.922 -8.830 0.196 1.00 93.88 94 ALA A CA 1
ATOM 779 C C . ALA A 1 94 ? -11.865 -9.593 -0.746 1.00 93.88 94 ALA A C 1
ATOM 781 O O . ALA A 1 94 ? -11.415 -10.130 -1.757 1.00 93.88 94 ALA A O 1
ATOM 782 N N . LYS A 1 95 ? -13.179 -9.565 -0.482 1.00 95.19 95 LYS A N 1
ATOM 783 C CA . LYS A 1 95 ? -14.202 -10.167 -1.354 1.00 95.19 95 LYS A CA 1
ATOM 784 C C . LYS A 1 95 ? -14.147 -9.595 -2.771 1.00 95.19 95 LYS A C 1
ATOM 786 O O . LYS A 1 95 ? -14.134 -10.351 -3.741 1.00 95.19 95 LYS A O 1
ATOM 791 N N . GLN A 1 96 ? -14.038 -8.272 -2.898 1.00 93.38 96 GLN A N 1
ATOM 792 C CA . GLN A 1 96 ? -13.914 -7.619 -4.201 1.00 93.38 96 GLN A CA 1
ATOM 793 C C . GLN A 1 96 ? -12.640 -8.036 -4.944 1.00 93.38 96 GLN A C 1
ATOM 795 O O . GLN A 1 96 ? -12.668 -8.220 -6.161 1.00 93.38 96 GLN A O 1
ATOM 800 N N . ASP A 1 97 ? -11.515 -8.146 -4.240 1.00 92.06 97 ASP A N 1
ATOM 801 C CA . ASP A 1 97 ? -10.243 -8.521 -4.860 1.00 92.06 97 ASP A CA 1
ATOM 802 C C . ASP A 1 97 ? -10.240 -9.995 -5.276 1.00 92.06 97 ASP A C 1
ATOM 804 O O . ASP A 1 97 ? -9.771 -10.304 -6.369 1.00 92.06 97 ASP A O 1
ATOM 808 N N . CYS A 1 98 ? -10.849 -10.876 -4.476 1.00 90.88 98 CYS A N 1
ATOM 809 C CA . CYS A 1 98 ? -11.075 -12.277 -4.829 1.00 90.88 98 CYS A CA 1
ATOM 810 C C . CYS A 1 98 ? -11.925 -12.401 -6.099 1.00 90.88 98 CYS A C 1
ATOM 812 O O . CYS A 1 98 ? -11.521 -13.066 -7.050 1.00 90.88 98 CYS A O 1
ATOM 814 N N . HIS A 1 99 ? -13.047 -11.677 -6.170 1.00 90.88 99 HIS A N 1
ATOM 815 C CA . HIS A 1 99 ? -13.893 -11.659 -7.362 1.00 90.88 99 HIS A CA 1
ATOM 816 C C . HIS A 1 99 ? -13.128 -11.178 -8.606 1.00 90.88 99 HIS A C 1
ATOM 818 O O . HIS A 1 99 ? -13.188 -11.804 -9.662 1.00 90.88 99 HIS A O 1
ATOM 824 N N . ASN A 1 100 ? -12.349 -10.097 -8.481 1.00 87.31 100 ASN A N 1
ATOM 825 C CA . ASN A 1 100 ? -11.536 -9.590 -9.589 1.00 87.31 100 ASN A CA 1
ATOM 826 C C . ASN A 1 100 ? -10.473 -10.607 -10.031 1.00 87.31 100 ASN A C 1
ATOM 828 O O . ASN A 1 100 ? -10.238 -10.765 -11.229 1.00 87.31 100 ASN A O 1
ATOM 832 N N . ALA A 1 101 ? -9.839 -11.294 -9.078 1.00 85.94 101 ALA A N 1
ATOM 833 C CA . ALA A 1 101 ? -8.848 -12.326 -9.351 1.00 85.94 101 ALA A CA 1
ATOM 834 C C . ALA A 1 101 ? -9.473 -13.542 -10.048 1.00 85.94 101 ALA A C 1
ATOM 836 O O . ALA A 1 101 ? -8.898 -14.061 -11.003 1.00 85.94 101 ALA A O 1
ATOM 837 N N . GLN A 1 102 ? -10.668 -13.959 -9.626 1.00 86.19 102 GLN A N 1
ATOM 838 C CA . GLN A 1 102 ? -11.397 -15.065 -10.240 1.00 86.19 102 GLN A CA 1
ATOM 839 C C . GLN A 1 102 ? -11.804 -14.735 -11.679 1.00 86.19 102 GLN A C 1
ATOM 841 O O . GLN A 1 102 ? -11.524 -15.514 -12.587 1.00 86.19 102 GLN A O 1
ATOM 846 N N . SER A 1 103 ? -12.372 -13.550 -11.912 1.00 83.69 103 SER A N 1
ATOM 847 C CA . SER A 1 103 ? -12.702 -13.067 -13.259 1.00 83.69 103 SER A CA 1
ATOM 848 C C . SER A 1 103 ? -11.459 -12.969 -14.148 1.00 83.69 103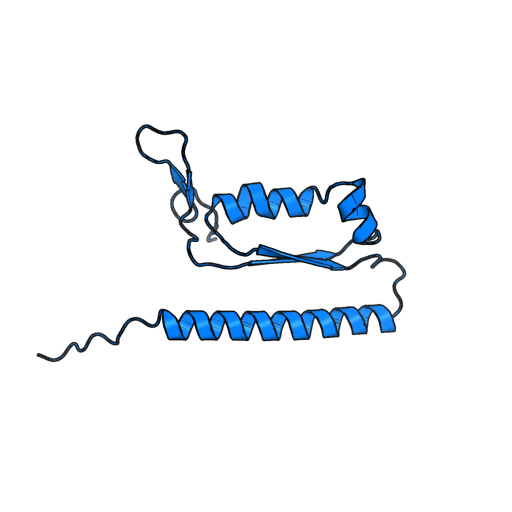 SER A C 1
ATOM 850 O O . SER A 1 103 ? -11.490 -13.357 -15.314 1.00 83.69 103 SER A O 1
ATOM 852 N N . PHE A 1 104 ? -10.331 -12.510 -13.598 1.00 84.94 104 PHE A N 1
ATOM 853 C CA . PHE A 1 104 ? -9.057 -12.495 -14.312 1.00 84.94 104 PHE A CA 1
ATOM 854 C C . PHE A 1 104 ? -8.590 -13.907 -14.694 1.00 84.94 104 PHE A C 1
ATOM 856 O O . PHE A 1 104 ? -8.206 -14.121 -15.844 1.00 84.94 104 PHE A O 1
ATOM 863 N N . TYR A 1 105 ? -8.643 -14.866 -13.765 1.00 82.50 105 TYR A N 1
ATOM 864 C CA . TYR A 1 105 ? -8.250 -16.252 -14.022 1.00 82.50 105 TYR A CA 1
ATOM 865 C C . TYR A 1 105 ? -9.125 -16.904 -15.095 1.00 82.50 105 TYR A C 1
ATOM 867 O O . TYR A 1 105 ? -8.595 -17.527 -16.007 1.00 82.50 105 TYR A O 1
ATOM 875 N N . LEU A 1 106 ? -10.448 -16.727 -15.029 1.00 84.25 106 LEU A N 1
ATOM 876 C CA . LEU A 1 106 ? -11.377 -17.285 -16.015 1.00 84.25 106 LEU A CA 1
ATOM 877 C C . LEU A 1 106 ? -11.127 -16.723 -17.422 1.00 84.25 106 LEU A C 1
ATOM 879 O O . LEU A 1 106 ? -11.095 -17.488 -18.381 1.00 84.25 106 LEU A O 1
ATOM 883 N N . ASN A 1 10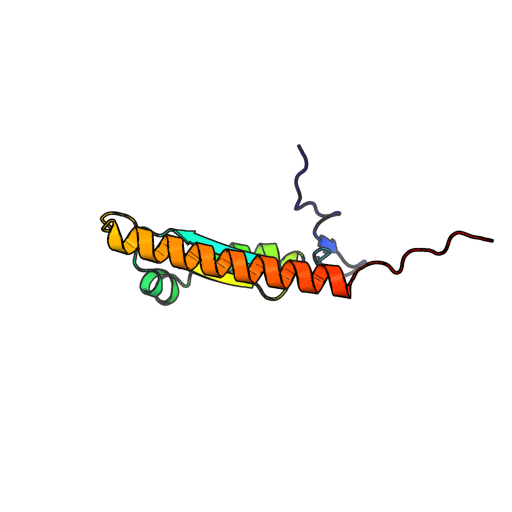7 ? -10.868 -15.418 -17.535 1.00 81.56 107 ASN A N 1
ATOM 884 C CA . ASN A 1 107 ? -10.615 -14.760 -18.821 1.00 81.56 107 ASN A CA 1
ATOM 885 C C . ASN A 1 107 ? -9.243 -15.088 -19.428 1.00 81.56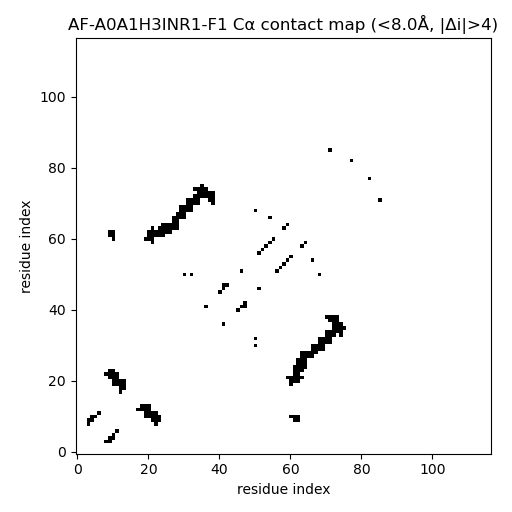 107 ASN A C 1
ATOM 887 O O . ASN A 1 107 ? -9.067 -14.963 -20.635 1.00 81.56 107 ASN A O 1
ATOM 891 N N . ASN A 1 108 ? -8.266 -15.473 -18.604 1.00 78.75 108 ASN A N 1
ATOM 892 C CA . ASN A 1 108 ? -6.903 -15.795 -19.042 1.00 78.75 108 ASN A CA 1
ATOM 893 C C . ASN A 1 108 ? -6.585 -17.286 -18.887 1.00 78.75 108 ASN A C 1
ATOM 895 O O . ASN A 1 108 ? -5.415 -17.672 -18.934 1.00 78.75 108 ASN A O 1
ATOM 899 N N . LYS A 1 109 ? -7.604 -18.129 -18.670 1.00 76.62 109 LYS A N 1
ATOM 900 C CA . LYS A 1 109 ? -7.421 -19.572 -18.570 1.00 76.62 109 LYS A CA 1
ATOM 901 C C . LYS A 1 109 ? -6.839 -20.042 -19.906 1.00 76.62 109 LYS A C 1
ATOM 903 O O . LYS A 1 109 ? -7.488 -19.829 -20.933 1.00 76.62 109 LYS A O 1
ATOM 908 N N . PRO A 1 110 ? -5.640 -20.650 -19.932 1.00 63.62 110 PRO A N 1
ATOM 909 C CA . PRO A 1 110 ? -5.125 -21.214 -21.166 1.00 63.62 110 PRO A CA 1
ATOM 910 C C . PRO A 1 110 ? -6.156 -22.228 -21.661 1.00 63.62 110 PRO A C 1
ATOM 912 O O . PRO A 1 110 ?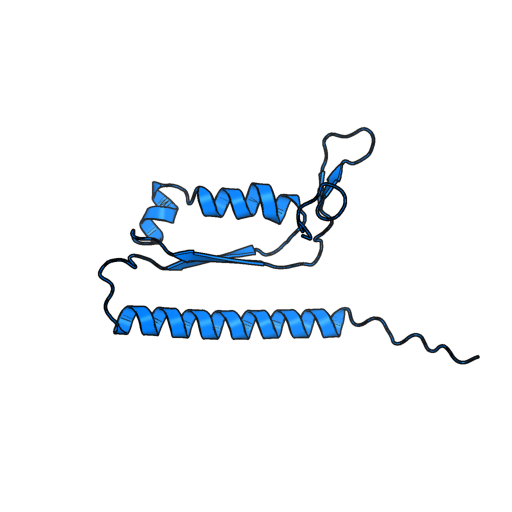 -6.597 -23.085 -20.886 1.00 63.62 110 PRO A O 1
ATOM 915 N N . ALA A 1 111 ? -6.590 -22.087 -22.918 1.00 62.56 111 ALA A N 1
ATOM 916 C CA . ALA A 1 111 ? -7.416 -23.098 -23.558 1.00 62.56 111 ALA A CA 1
ATOM 917 C C . ALA A 1 111 ? -6.701 -24.432 -23.345 1.00 62.56 111 ALA A C 1
ATOM 919 O O . ALA A 1 111 ? -5.515 -24.541 -23.663 1.00 62.56 111 ALA A O 1
ATOM 920 N N . ALA A 1 112 ? -7.381 -25.389 -22.708 1.00 58.38 112 ALA A N 1
ATOM 921 C CA . ALA A 1 112 ? -6.813 -26.701 -22.462 1.00 58.38 112 ALA A CA 1
ATOM 922 C C . ALA A 1 112 ? -6.264 -27.209 -23.796 1.00 58.38 112 ALA A C 1
ATOM 924 O O . ALA A 1 112 ? -7.024 -27.371 -24.753 1.00 58.38 112 ALA A O 1
ATOM 925 N N . ASN A 1 113 ? -4.939 -27.356 -23.869 1.00 50.81 113 ASN A N 1
ATOM 926 C CA . ASN A 1 113 ? -4.270 -27.969 -24.998 1.00 50.81 113 ASN A CA 1
ATOM 927 C C . ASN A 1 113 ? -4.957 -29.318 -25.217 1.00 50.81 113 ASN A C 1
ATOM 929 O O . ASN A 1 113 ? -4.855 -30.204 -24.367 1.00 50.81 113 ASN A O 1
ATOM 933 N N . LYS A 1 114 ? -5.701 -29.451 -26.318 1.00 51.34 114 LYS A N 1
ATOM 934 C CA . LYS A 1 114 ? -6.129 -30.754 -26.812 1.00 51.34 114 LYS A CA 1
ATOM 935 C C . LYS A 1 114 ? -4.872 -31.450 -27.339 1.00 51.34 114 LYS A C 1
ATOM 937 O O . LYS A 1 114 ? -4.642 -31.482 -28.541 1.00 51.34 114 LYS A O 1
ATOM 942 N N . SER A 1 115 ? -4.047 -31.973 -26.430 1.00 49.84 115 SER A N 1
ATOM 943 C CA . SER A 1 115 ? -3.067 -32.994 -26.776 1.00 49.84 115 SER A CA 1
ATOM 944 C C . SER A 1 115 ? -3.851 -34.282 -26.992 1.00 49.84 115 SER A C 1
ATOM 946 O O . SER A 1 115 ? -4.359 -34.877 -26.040 1.00 49.84 115 SER A O 1
ATOM 948 N N . GLY A 1 116 ? -4.018 -34.654 -28.249 1.00 46.31 116 GLY A N 1
ATOM 949 C CA . GLY A 1 116 ? -4.766 -35.838 -28.633 1.00 46.31 116 GLY A CA 1
ATOM 950 C C . GLY A 1 116 ? -4.867 -35.941 -30.142 1.00 46.31 116 GLY A C 1
ATOM 951 O O . GLY A 1 116 ? -5.967 -35.861 -30.680 1.00 46.31 116 GLY A O 1
ATOM 952 N N . ASN A 1 117 ? -3.715 -36.055 -30.797 1.00 36.44 117 ASN A N 1
ATOM 953 C CA . ASN A 1 117 ? -3.572 -36.836 -32.016 1.00 36.44 117 ASN A CA 1
ATOM 954 C C . ASN A 1 117 ? -2.211 -37.527 -31.969 1.00 36.44 117 ASN A C 1
ATOM 956 O O . ASN A 1 117 ? -1.236 -36.817 -31.629 1.00 36.44 117 ASN A O 1
#

Sequence (117 aa):
MIAYFLPSTAFSYYENSNRIKGHLVNKTARIITTLDQPGWFYKWYFTEPSTRQLKKTTLEFCGVKKIKTVYIGSVRGSSELKREKWLRQMEVCAKQDCHNAQSFYLNNKPAANKSGN

Solvent-accessible surface area (backbone atoms only — not comparable to full-atom values): 6848 Å² total; per-residue (Å²): 136,88,75,73,82,36,74,82,66,19,26,39,68,45,88,100,43,97,50,76,43,34,58,37,57,92,36,68,50,73,49,78,46,81,34,69,52,46,40,66,53,42,45,70,75,62,56,34,56,71,62,46,41,50,46,54,70,46,40,42,48,21,29,36,44,77,72,46,79,45,67,44,40,40,54,69,90,52,52,68,71,57,51,52,52,49,49,54,52,49,51,56,50,50,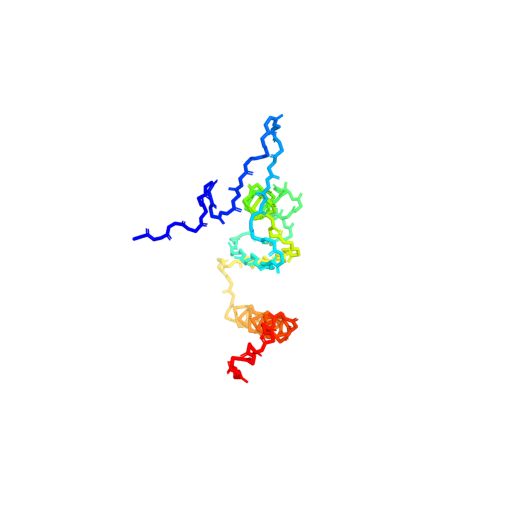52,52,50,51,51,52,51,51,55,50,48,67,76,64,53,73,75,77,78,82,82,81,129

pLDDT: mean 83.7, std 13.07, range [33.94, 96.06]